Protein AF-A0A5R9QMV9-F1 (afdb_monomer_lite)

Radius of gyration: 15.87 Å; chains: 1; bounding box: 34×22×51 Å

Structure (mmCIF, N/CA/C/O backbone):
data_AF-A0A5R9QMV9-F1
#
_entry.id   AF-A0A5R9QMV9-F1
#
loop_
_atom_site.group_PDB
_atom_site.id
_atom_site.type_symbol
_atom_site.label_atom_id
_atom_site.label_alt_id
_atom_site.label_comp_id
_atom_site.label_asym_id
_atom_site.label_entity_id
_atom_site.label_seq_id
_atom_site.pdbx_PDB_ins_code
_atom_site.Cartn_x
_atom_site.Cartn_y
_atom_site.Cartn_z
_atom_site.occupancy
_atom_site.B_iso_or_equiv
_atom_site.auth_seq_id
_atom_site.auth_comp_id
_atom_site.auth_asym_id
_atom_site.auth_atom_id
_atom_site.pdbx_PDB_model_num
ATOM 1 N N . MET A 1 1 ? 10.752 -5.045 -4.304 1.00 76.56 1 MET A N 1
ATOM 2 C CA . MET A 1 1 ? 10.420 -4.957 -2.866 1.00 76.56 1 MET A CA 1
ATOM 3 C C . MET A 1 1 ? 8.945 -4.638 -2.756 1.00 76.56 1 MET A C 1
ATOM 5 O O . MET A 1 1 ? 8.437 -3.925 -3.617 1.00 76.56 1 MET A O 1
ATOM 9 N N . GLN A 1 2 ? 8.258 -5.228 -1.784 1.00 90.38 2 GLN A N 1
ATOM 10 C CA . GLN A 1 2 ? 6.812 -5.094 -1.633 1.00 90.38 2 GLN A CA 1
ATOM 11 C C . GLN A 1 2 ? 6.471 -3.660 -1.206 1.00 90.38 2 GLN A C 1
ATOM 13 O O . GLN A 1 2 ? 6.987 -3.203 -0.190 1.00 90.38 2 GLN A O 1
ATOM 18 N N . LYS A 1 3 ? 5.637 -2.947 -1.975 1.00 95.81 3 LYS A N 1
ATOM 19 C CA . LYS A 1 3 ? 5.181 -1.599 -1.598 1.00 95.81 3 LYS A CA 1
ATOM 20 C C . LYS A 1 3 ? 3.851 -1.683 -0.868 1.00 95.81 3 LYS A C 1
ATOM 22 O O . LYS A 1 3 ? 2.962 -2.422 -1.297 1.00 95.81 3 LYS A O 1
ATOM 27 N N . TYR A 1 4 ? 3.716 -0.894 0.186 1.00 97.50 4 TYR A N 1
ATOM 28 C CA . TYR A 1 4 ? 2.511 -0.799 0.998 1.00 97.50 4 TYR A CA 1
ATOM 29 C C . TYR A 1 4 ? 1.994 0.637 0.986 1.00 97.50 4 TYR A C 1
ATOM 31 O O . TYR A 1 4 ? 2.780 1.584 0.907 1.00 97.50 4 TYR A O 1
ATOM 39 N N . ARG A 1 5 ? 0.674 0.782 1.064 1.00 98.06 5 ARG A N 1
ATOM 40 C CA . ARG A 1 5 ? -0.033 2.052 1.199 1.00 98.06 5 ARG A CA 1
ATOM 41 C C . ARG A 1 5 ? -1.069 1.924 2.305 1.00 98.06 5 ARG A C 1
ATOM 43 O O . ARG A 1 5 ? -1.892 1.016 2.269 1.00 98.06 5 ARG A O 1
ATOM 50 N N . LEU A 1 6 ? -1.057 2.850 3.251 1.00 98.25 6 LEU A N 1
ATOM 51 C CA . LEU A 1 6 ? -2.079 2.969 4.284 1.00 98.25 6 LEU A CA 1
ATOM 52 C C . LEU A 1 6 ? -2.941 4.191 3.981 1.00 98.25 6 LEU A C 1
ATOM 54 O O . LEU A 1 6 ? -2.461 5.319 4.071 1.00 98.25 6 LEU A O 1
ATOM 58 N N . ILE A 1 7 ? -4.201 3.980 3.611 1.00 98.44 7 ILE A N 1
ATOM 59 C CA . ILE A 1 7 ? -5.186 5.054 3.465 1.00 98.44 7 ILE A CA 1
ATOM 60 C C . ILE A 1 7 ? -5.688 5.438 4.855 1.00 98.44 7 ILE A C 1
ATOM 62 O O . ILE A 1 7 ? -6.074 4.570 5.637 1.00 98.44 7 ILE A O 1
ATOM 66 N N . VAL A 1 8 ? -5.719 6.738 5.150 1.00 98.44 8 VAL A N 1
ATOM 67 C CA . VAL A 1 8 ? -6.089 7.259 6.471 1.00 98.44 8 VAL A CA 1
ATOM 68 C C . VAL A 1 8 ? -7.317 8.155 6.366 1.00 98.44 8 VAL A C 1
ATOM 70 O O . VAL A 1 8 ? -7.345 9.129 5.606 1.00 98.44 8 VAL A O 1
ATOM 73 N N . ARG A 1 9 ? -8.339 7.846 7.165 1.00 98.50 9 ARG A N 1
ATOM 74 C CA . ARG A 1 9 ? -9.596 8.590 7.268 1.00 98.50 9 ARG A CA 1
ATOM 75 C C . ARG A 1 9 ? -9.887 8.972 8.714 1.00 98.50 9 ARG A C 1
ATOM 77 O O . ARG A 1 9 ? -9.551 8.239 9.639 1.00 98.50 9 ARG A O 1
ATOM 84 N N . ARG A 1 10 ? -10.587 10.086 8.921 1.00 97.69 10 ARG A N 1
ATOM 85 C CA . ARG A 1 10 ? -11.113 10.476 10.236 1.00 97.69 10 ARG A CA 1
ATOM 86 C C . ARG A 1 10 ? -12.496 11.085 10.075 1.00 97.69 10 ARG A C 1
ATOM 88 O O . ARG A 1 10 ? -12.692 11.933 9.213 1.00 97.69 10 ARG A O 1
ATOM 95 N N . HIS A 1 11 ? -13.459 10.618 10.870 1.00 96.19 11 HIS A N 1
ATOM 96 C CA . HIS A 1 11 ? -14.860 11.060 10.794 1.00 96.19 11 HIS A CA 1
ATOM 97 C C . HIS A 1 11 ? -15.438 11.007 9.360 1.00 96.19 11 HIS A C 1
ATOM 99 O O . HIS A 1 11 ? -16.144 11.908 8.924 1.00 96.19 11 HIS A O 1
ATOM 105 N N . GLY A 1 12 ? -15.089 9.963 8.598 1.00 92.56 12 GLY A N 1
ATOM 106 C CA . GLY A 1 12 ? -15.516 9.776 7.204 1.00 92.56 12 GLY A CA 1
ATOM 107 C C . GLY A 1 12 ? -14.704 10.550 6.154 1.00 92.56 12 GLY A C 1
ATOM 108 O O . GLY A 1 12 ? -14.751 10.199 4.975 1.00 92.56 12 GLY A O 1
ATOM 109 N N . GLN A 1 13 ? -13.896 11.535 6.553 1.00 97.88 13 GLN A N 1
ATOM 110 C CA . GLN A 1 13 ? -13.078 12.328 5.636 1.00 97.88 13 GLN A CA 1
ATOM 111 C C . GLN A 1 13 ? -11.743 11.638 5.330 1.00 97.88 13 GLN A C 1
ATOM 113 O O . GLN A 1 13 ? -11.057 11.169 6.238 1.00 97.88 13 GLN A O 1
ATOM 118 N N . LEU A 1 14 ? -11.359 11.600 4.049 1.00 98.12 14 LEU A N 1
ATOM 119 C CA . LEU A 1 14 ? -10.021 11.183 3.625 1.00 98.12 14 LEU A CA 1
ATOM 120 C C . LEU A 1 14 ? -8.999 12.249 4.028 1.00 98.12 14 LEU A C 1
ATOM 122 O O . LEU A 1 14 ? -9.111 13.395 3.600 1.00 98.12 14 LEU A O 1
ATOM 126 N N . LEU A 1 15 ? -8.006 11.854 4.825 1.00 98.12 15 LEU A N 1
ATOM 127 C CA . LEU A 1 15 ? -6.901 12.731 5.217 1.00 98.12 15 LEU A CA 1
ATOM 128 C C . LEU A 1 15 ? -5.704 12.586 4.280 1.00 98.12 15 LEU A C 1
ATOM 130 O O . LEU A 1 15 ? -5.003 13.557 4.019 1.00 98.12 15 LEU A O 1
ATOM 134 N N . GLY A 1 16 ? -5.483 11.381 3.760 1.00 98.19 16 GLY A N 1
ATOM 135 C CA . GLY A 1 16 ? -4.393 11.102 2.841 1.00 98.19 16 GLY A CA 1
ATOM 136 C C . GLY A 1 16 ? -3.978 9.642 2.891 1.00 98.19 16 GLY A C 1
ATOM 137 O O . GLY A 1 16 ? -4.784 8.760 3.202 1.00 98.19 16 GLY A O 1
ATOM 138 N N . HIS A 1 17 ? -2.713 9.403 2.570 1.00 97.88 17 HIS A N 1
ATOM 139 C CA . HIS A 1 17 ? -2.112 8.083 2.628 1.00 97.88 17 HIS A CA 1
ATOM 140 C C . HIS A 1 17 ? -0.641 8.154 3.033 1.00 97.88 17 HIS A C 1
ATOM 142 O O . HIS A 1 17 ? 0.028 9.159 2.797 1.00 97.88 17 HIS A O 1
ATOM 148 N N . PHE A 1 18 ? -0.156 7.071 3.630 1.00 97.50 18 PHE A N 1
ATOM 149 C CA . PHE A 1 18 ? 1.259 6.831 3.878 1.00 97.50 18 PHE A CA 1
ATOM 150 C C . PHE A 1 18 ? 1.735 5.686 2.986 1.00 97.50 18 PHE A C 1
ATOM 152 O O . PHE A 1 18 ? 1.150 4.603 3.024 1.00 97.50 18 PHE A O 1
ATOM 159 N N . ASP A 1 19 ? 2.798 5.922 2.221 1.00 96.88 19 ASP A N 1
ATOM 160 C CA . ASP A 1 19 ? 3.417 4.918 1.359 1.00 96.88 19 ASP A CA 1
ATOM 161 C C . ASP A 1 19 ? 4.782 4.513 1.898 1.00 96.88 19 ASP A C 1
ATOM 163 O O . ASP A 1 19 ? 5.574 5.356 2.320 1.00 96.88 19 ASP A O 1
ATOM 167 N N . SER A 1 20 ? 5.085 3.219 1.816 1.00 96.69 20 SER A N 1
ATOM 168 C CA . SER A 1 20 ? 6.425 2.717 2.088 1.00 96.69 20 SER A CA 1
ATOM 169 C C . SER A 1 20 ? 6.827 1.646 1.084 1.00 96.69 20 SER A C 1
ATOM 171 O O . SER A 1 20 ? 6.091 0.694 0.818 1.00 96.69 20 SER A O 1
ATOM 173 N N . ASP A 1 21 ? 8.025 1.809 0.534 1.00 95.06 21 ASP A N 1
ATOM 174 C CA . ASP A 1 21 ? 8.725 0.844 -0.314 1.00 95.06 21 ASP A CA 1
ATOM 175 C C . ASP A 1 21 ? 10.096 0.448 0.258 1.00 95.06 21 ASP A C 1
ATOM 177 O O . ASP A 1 21 ? 10.918 -0.163 -0.426 1.00 95.06 21 ASP A O 1
ATOM 181 N N . GLN A 1 22 ? 10.322 0.789 1.528 1.00 96.00 22 GLN A N 1
ATOM 182 C CA . GLN A 1 22 ? 11.538 0.479 2.267 1.00 96.00 22 GLN A CA 1
ATOM 183 C C . GLN A 1 22 ? 11.642 -1.029 2.561 1.00 96.00 22 GLN A C 1
ATOM 185 O O . GLN A 1 22 ? 10.630 -1.735 2.537 1.00 96.00 22 GLN A O 1
ATOM 190 N N . PRO A 1 23 ? 12.838 -1.553 2.897 1.00 95.56 23 PRO A N 1
ATOM 191 C CA . PRO A 1 23 ? 12.989 -2.959 3.283 1.00 95.56 23 PRO A CA 1
ATOM 192 C C . PRO A 1 23 ? 12.067 -3.407 4.422 1.00 95.56 23 PRO A C 1
ATOM 194 O O . PRO A 1 23 ? 11.644 -4.556 4.437 1.00 95.56 23 PRO A O 1
ATOM 197 N N . TRP A 1 24 ? 11.729 -2.486 5.323 1.00 95.75 24 TRP A N 1
ATOM 198 C CA . TRP A 1 24 ? 10.850 -2.673 6.481 1.00 95.75 24 TRP A CA 1
ATOM 199 C C . TRP A 1 24 ? 9.459 -2.039 6.276 1.00 95.75 24 TRP A C 1
ATOM 201 O O . TRP A 1 24 ? 8.845 -1.513 7.207 1.00 95.75 24 TRP A O 1
ATOM 211 N N . ALA A 1 25 ? 8.972 -1.982 5.031 1.00 96.19 25 ALA A N 1
ATOM 212 C CA . ALA A 1 25 ? 7.715 -1.305 4.706 1.00 96.19 25 ALA A CA 1
ATOM 213 C C . ALA A 1 25 ? 6.502 -1.897 5.438 1.00 96.19 25 ALA A C 1
ATOM 215 O O . ALA A 1 25 ? 5.608 -1.149 5.837 1.00 96.19 25 ALA A O 1
ATOM 216 N N . LYS A 1 26 ? 6.485 -3.220 5.646 1.00 95.75 26 LYS A N 1
ATOM 217 C CA . LYS A 1 26 ? 5.401 -3.904 6.360 1.00 95.75 26 LYS A CA 1
ATOM 218 C C . LYS A 1 26 ? 5.354 -3.454 7.821 1.00 95.75 26 LYS A C 1
ATOM 220 O O . LYS A 1 26 ? 4.304 -3.049 8.308 1.00 95.75 26 LYS A O 1
ATOM 225 N N . GLU A 1 27 ? 6.506 -3.438 8.484 1.00 96.50 27 GLU A N 1
ATOM 226 C CA . GLU A 1 27 ? 6.672 -3.022 9.876 1.00 96.50 27 GLU A CA 1
ATOM 227 C C . GLU A 1 27 ? 6.369 -1.530 10.056 1.00 96.50 27 GLU A C 1
ATOM 229 O O . GLU A 1 27 ? 5.691 -1.145 11.009 1.00 96.50 27 GLU A O 1
ATOM 234 N N . ALA A 1 28 ? 6.820 -0.683 9.124 1.00 96.94 28 ALA A N 1
ATOM 235 C CA . ALA A 1 28 ? 6.527 0.748 9.145 1.00 96.94 28 ALA A CA 1
ATOM 236 C C . ALA A 1 28 ? 5.019 1.019 9.055 1.00 96.94 28 ALA A C 1
ATOM 238 O O . ALA A 1 28 ? 4.479 1.789 9.851 1.00 96.94 28 ALA A O 1
ATOM 239 N N . VAL A 1 29 ? 4.333 0.364 8.114 1.00 97.50 29 VAL A N 1
ATOM 240 C CA . VAL A 1 29 ? 2.882 0.504 7.958 1.00 97.50 29 VAL A CA 1
ATOM 241 C C . VAL A 1 29 ? 2.135 -0.071 9.158 1.00 97.50 29 VAL A C 1
ATOM 243 O O . VAL A 1 29 ? 1.216 0.582 9.644 1.00 97.50 29 VAL A O 1
ATOM 246 N N . GLY A 1 30 ? 2.555 -1.224 9.685 1.00 97.31 30 GLY A N 1
ATOM 247 C CA . GLY A 1 30 ? 1.972 -1.819 10.890 1.00 97.31 30 GLY A CA 1
ATOM 248 C C . GLY A 1 30 ? 2.083 -0.920 12.118 1.00 97.31 30 GLY A C 1
ATOM 249 O O . GLY A 1 30 ? 1.094 -0.714 12.818 1.00 97.31 30 GLY A O 1
ATOM 250 N N . SER A 1 31 ? 3.249 -0.311 12.339 1.00 97.38 31 SER A N 1
ATOM 251 C CA . SER A 1 31 ? 3.469 0.626 13.447 1.00 97.38 31 SER A CA 1
ATOM 252 C C . SER A 1 31 ? 2.541 1.846 13.366 1.00 97.38 31 SER A C 1
ATOM 254 O O . SER A 1 31 ? 1.867 2.194 14.338 1.00 97.38 31 SER A O 1
ATOM 256 N N . ILE A 1 32 ? 2.430 2.456 12.180 1.00 97.75 32 ILE A N 1
ATOM 257 C CA . ILE A 1 32 ? 1.554 3.617 11.960 1.00 97.75 32 ILE A CA 1
ATOM 258 C C . ILE A 1 32 ? 0.079 3.222 12.074 1.00 97.75 32 ILE A C 1
ATOM 260 O O . ILE A 1 32 ? -0.702 3.946 12.692 1.00 97.75 32 ILE A O 1
ATOM 264 N N . ALA A 1 33 ? -0.307 2.076 11.507 1.00 97.88 33 ALA A N 1
ATOM 265 C CA . ALA A 1 33 ? -1.676 1.581 11.569 1.00 97.88 33 ALA A CA 1
ATOM 266 C C . ALA A 1 33 ? -2.112 1.289 13.009 1.00 97.88 33 ALA A C 1
ATOM 268 O O . ALA A 1 33 ? -3.217 1.663 13.388 1.00 97.88 33 ALA A O 1
ATOM 269 N N . CYS A 1 34 ? -1.236 0.693 13.822 1.00 97.31 34 CYS A N 1
ATOM 270 C CA . CYS A 1 34 ? -1.494 0.454 15.239 1.00 97.31 34 CYS A CA 1
ATOM 271 C C . CYS A 1 34 ? -1.772 1.774 15.977 1.00 97.31 34 CYS A C 1
ATOM 273 O O . CYS A 1 34 ? -2.855 1.964 16.526 1.00 97.31 34 CYS A O 1
ATOM 275 N N . CYS A 1 35 ? -0.851 2.740 15.881 1.00 97.50 35 CYS A N 1
ATOM 276 C CA . CYS A 1 35 ? -0.981 4.029 16.563 1.00 97.50 35 CYS A CA 1
ATOM 277 C C . CYS A 1 35 ? -2.226 4.819 16.122 1.00 97.50 35 CYS A C 1
ATOM 279 O O . CYS A 1 35 ? -2.958 5.358 16.952 1.00 97.50 35 CYS A O 1
ATOM 281 N N . LEU A 1 36 ? -2.505 4.888 14.817 1.00 97.56 36 LEU A N 1
ATOM 282 C CA . LEU A 1 36 ? -3.680 5.604 14.314 1.00 97.56 36 LEU A CA 1
ATOM 283 C C . LEU A 1 36 ? -4.988 4.859 14.615 1.00 97.56 36 LEU A C 1
ATOM 285 O O . LEU A 1 36 ? -6.004 5.499 14.886 1.00 97.56 36 LEU A O 1
ATOM 289 N N . GLY A 1 37 ? -4.969 3.526 14.600 1.00 96.56 37 GLY A N 1
ATOM 290 C CA . GLY A 1 37 ? -6.111 2.692 14.961 1.00 96.56 37 GLY A CA 1
ATOM 291 C C . GLY A 1 37 ? -6.531 2.896 16.416 1.00 96.56 37 GLY A C 1
ATOM 292 O O . GLY A 1 37 ? -7.711 3.121 16.680 1.00 96.56 37 GLY A O 1
ATOM 293 N N . GLU A 1 38 ? -5.572 2.932 17.348 1.00 97.25 38 GLU A N 1
ATOM 294 C CA . GLU A 1 38 ? -5.819 3.244 18.767 1.00 97.25 38 GLU A CA 1
ATOM 295 C C . GLU A 1 38 ? -6.443 4.634 18.968 1.00 97.25 38 GLU A C 1
ATOM 297 O O . GLU A 1 38 ? -7.270 4.835 19.857 1.00 97.25 38 GLU A O 1
ATOM 302 N N . LEU A 1 39 ? -6.101 5.592 18.104 1.00 97.50 39 LEU A N 1
ATOM 303 C CA . LEU A 1 39 ? -6.678 6.939 18.101 1.00 97.50 39 LEU A CA 1
ATOM 304 C C . LEU A 1 39 ? -8.040 7.028 17.381 1.00 97.50 39 LEU A C 1
ATOM 306 O O . LEU A 1 39 ? -8.593 8.125 17.249 1.00 97.50 39 LEU A O 1
ATOM 310 N N . GLY A 1 40 ? -8.587 5.906 16.904 1.00 96.88 40 GLY A N 1
ATOM 311 C CA . GLY A 1 40 ? -9.905 5.828 16.272 1.00 96.88 40 GLY A CA 1
ATOM 312 C C . GLY A 1 40 ? -9.951 6.314 14.821 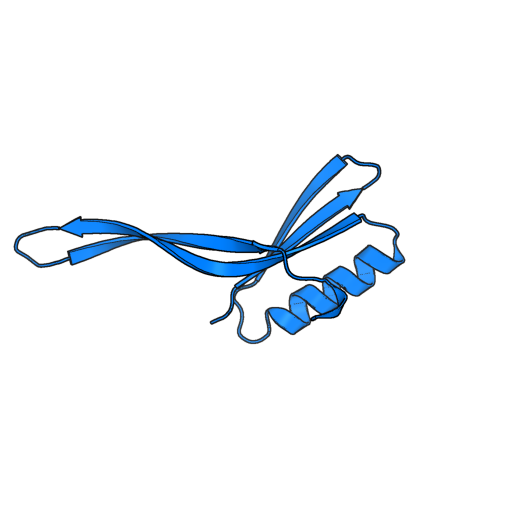1.00 96.88 40 GLY A C 1
ATOM 313 O O . GLY A 1 40 ? -11.012 6.727 14.344 1.00 96.88 40 GLY A O 1
ATOM 314 N N . TYR A 1 41 ? -8.823 6.309 14.108 1.00 98.06 41 TYR A N 1
ATOM 315 C CA . TYR A 1 41 ? -8.811 6.596 12.673 1.00 98.06 41 TYR A CA 1
ATOM 316 C C . TYR A 1 41 ? -9.341 5.398 11.877 1.00 98.06 41 TYR A C 1
ATOM 318 O O . TYR A 1 41 ? -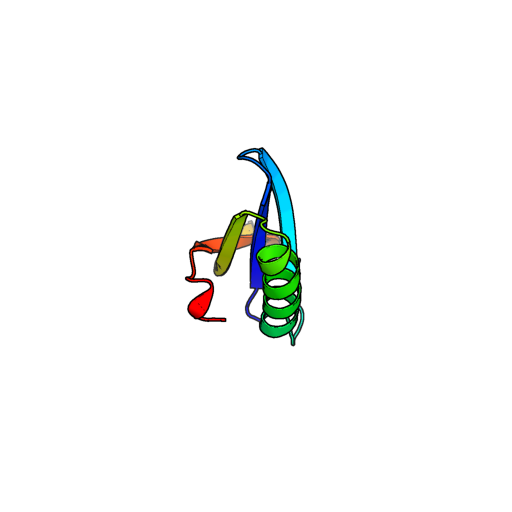9.116 4.242 12.223 1.00 98.06 41 TYR A O 1
ATOM 326 N N . GLY A 1 42 ? -10.024 5.685 10.769 1.00 97.94 42 GLY A N 1
ATOM 327 C CA . GLY A 1 42 ? -10.376 4.674 9.778 1.00 97.94 42 GLY A CA 1
ATOM 328 C C . GLY A 1 42 ? -9.172 4.392 8.888 1.00 97.94 42 GLY A C 1
ATOM 329 O O . GLY A 1 42 ? -8.594 5.325 8.330 1.00 97.94 42 GLY A O 1
ATOM 330 N N . LEU A 1 43 ? -8.806 3.122 8.752 1.00 98.19 43 LEU A N 1
ATOM 331 C CA . LEU A 1 43 ? -7.611 2.696 8.034 1.00 98.19 43 LEU A CA 1
ATOM 332 C C . LEU A 1 43 ? -7.966 1.653 6.975 1.00 98.19 43 LEU A C 1
ATOM 334 O O . LEU A 1 43 ? -8.789 0.774 7.216 1.00 98.19 43 LEU A O 1
ATOM 338 N N . GLU A 1 44 ? -7.328 1.743 5.814 1.00 98.19 44 GLU A N 1
ATOM 339 C CA . GLU A 1 44 ? -7.402 0.727 4.763 1.00 98.19 44 GLU A CA 1
ATOM 340 C C . GLU A 1 44 ? -5.991 0.457 4.247 1.00 98.19 44 GLU A C 1
ATOM 342 O O . GLU A 1 44 ? -5.260 1.379 3.875 1.00 98.19 44 GLU A O 1
ATOM 347 N N . LEU A 1 45 ? -5.599 -0.814 4.256 1.00 98.12 45 LEU A N 1
ATOM 348 C CA . LEU A 1 45 ? -4.294 -1.250 3.794 1.00 98.12 45 LEU A CA 1
ATOM 349 C C . LEU A 1 45 ? -4.375 -1.691 2.338 1.00 98.12 45 LEU A C 1
ATOM 351 O O . LEU A 1 45 ? -5.223 -2.498 1.959 1.00 98.12 45 LEU A O 1
ATOM 355 N N . LEU A 1 46 ? -3.434 -1.209 1.537 1.00 97.94 46 LEU A N 1
ATOM 356 C CA . LEU A 1 46 ? -3.231 -1.661 0.178 1.00 97.94 46 LEU A CA 1
ATOM 357 C C . LEU A 1 46 ? -1.792 -2.132 -0.025 1.00 97.94 46 LEU A C 1
ATOM 359 O O . LEU A 1 46 ? -0.839 -1.562 0.511 1.00 97.94 46 LEU A O 1
ATOM 363 N N . VAL A 1 47 ? -1.633 -3.144 -0.865 1.00 97.12 47 VAL A N 1
ATOM 364 C CA . VAL A 1 47 ? -0.346 -3.754 -1.194 1.00 97.12 47 VAL A CA 1
ATOM 365 C C . VAL A 1 47 ? -0.177 -3.763 -2.706 1.00 97.12 47 VAL A C 1
ATOM 367 O O . VAL A 1 47 ? -1.105 -4.108 -3.437 1.00 97.12 47 VAL A O 1
ATOM 370 N N . ALA A 1 48 ? 0.986 -3.324 -3.186 1.00 96.19 48 ALA A N 1
ATOM 371 C CA . ALA A 1 48 ? 1.263 -3.271 -4.615 1.00 96.19 48 ALA A CA 1
ATOM 372 C C . ALA A 1 48 ? 1.544 -4.673 -5.164 1.00 96.19 48 ALA A C 1
ATOM 374 O O . ALA A 1 48 ? 2.592 -5.245 -4.881 1.00 96.19 48 ALA A O 1
ATOM 375 N N . ASP A 1 49 ? 0.643 -5.239 -5.952 1.00 93.81 49 ASP A N 1
ATOM 376 C CA . ASP A 1 49 ? 0.829 -6.58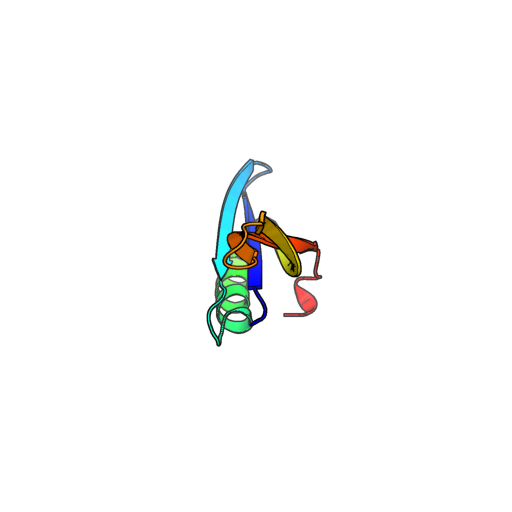4 -6.512 1.00 93.81 49 ASP A CA 1
ATOM 377 C C . ASP A 1 49 ? 1.454 -6.565 -7.914 1.00 93.81 49 ASP A C 1
ATOM 379 O O . ASP A 1 49 ? 1.934 -7.578 -8.419 1.00 93.81 49 ASP A O 1
ATOM 383 N N . SER A 1 50 ? 1.440 -5.397 -8.548 1.00 93.25 50 SER A N 1
ATOM 384 C CA . SER A 1 50 ? 1.891 -5.182 -9.911 1.00 93.25 50 SER A CA 1
ATOM 385 C C . SER A 1 50 ? 2.252 -3.712 -10.118 1.00 93.25 50 SER A C 1
ATOM 387 O O . SER A 1 50 ? 2.205 -2.891 -9.198 1.00 93.25 50 SER A O 1
ATOM 389 N N . GLU A 1 51 ? 2.658 -3.366 -11.332 1.00 94.88 51 GLU A N 1
ATOM 390 C CA . GLU A 1 51 ? 2.977 -1.995 -11.705 1.00 94.88 51 GLU A CA 1
ATOM 391 C C . GLU A 1 51 ? 2.556 -1.713 -13.145 1.00 94.88 51 GLU A C 1
ATOM 393 O O . GLU A 1 51 ? 2.549 -2.597 -14.006 1.00 94.88 51 GLU A O 1
ATOM 398 N N . ARG A 1 52 ? 2.239 -0.450 -13.410 1.00 95.88 52 ARG A N 1
ATOM 399 C CA . ARG A 1 52 ? 2.053 0.096 -14.748 1.00 95.88 52 ARG A CA 1
ATOM 400 C C . ARG A 1 52 ? 3.300 0.884 -15.117 1.00 95.88 52 ARG A C 1
ATOM 402 O O . ARG A 1 52 ? 3.688 1.798 -14.397 1.00 95.88 52 ARG A O 1
ATOM 409 N N . ARG A 1 53 ? 3.919 0.555 -16.251 1.00 96.62 53 ARG A N 1
ATOM 410 C CA . ARG A 1 53 ? 5.114 1.249 -16.747 1.00 96.62 53 ARG A CA 1
ATOM 411 C C . ARG A 1 53 ? 4.813 2.003 -18.032 1.00 96.62 53 ARG A C 1
ATOM 413 O O . ARG A 1 53 ? 4.210 1.447 -18.947 1.00 96.62 53 ARG A O 1
ATOM 420 N N . LEU A 1 54 ? 5.277 3.244 -18.107 1.00 97.25 54 LEU A N 1
ATOM 421 C CA . LEU A 1 54 ? 5.356 3.988 -19.358 1.00 97.25 54 LEU A CA 1
ATOM 422 C C . LEU A 1 54 ? 6.710 3.691 -19.997 1.00 97.25 54 LEU A C 1
ATOM 424 O O . LEU A 1 54 ? 7.749 3.899 -19.365 1.00 97.25 54 LEU A O 1
ATOM 428 N N . LEU A 1 55 ? 6.691 3.197 -21.231 1.00 97.75 55 LEU A N 1
ATOM 429 C CA . LEU A 1 55 ? 7.885 2.780 -21.958 1.00 97.75 55 LEU A CA 1
ATOM 430 C C . LEU A 1 55 ? 8.082 3.640 -23.205 1.00 97.75 55 LEU A C 1
ATOM 432 O O . LEU A 1 55 ? 7.130 3.934 -23.923 1.00 97.75 55 LEU A O 1
ATOM 436 N N . GLU A 1 56 ? 9.332 3.983 -23.477 1.00 97.75 56 GLU A N 1
ATOM 437 C CA . GLU A 1 56 ? 9.783 4.519 -24.756 1.00 97.75 56 GLU A CA 1
ATOM 438 C C . GLU A 1 56 ? 10.447 3.396 -25.550 1.00 97.75 56 GLU A C 1
ATOM 440 O O . GLU A 1 56 ? 11.296 2.676 -25.020 1.00 97.75 56 GLU A O 1
ATOM 445 N N . SER A 1 57 ? 10.071 3.250 -26.819 1.00 97.75 57 SER A N 1
ATOM 446 C CA . SER A 1 57 ? 10.703 2.317 -27.750 1.00 97.75 57 SER A CA 1
ATOM 447 C C . 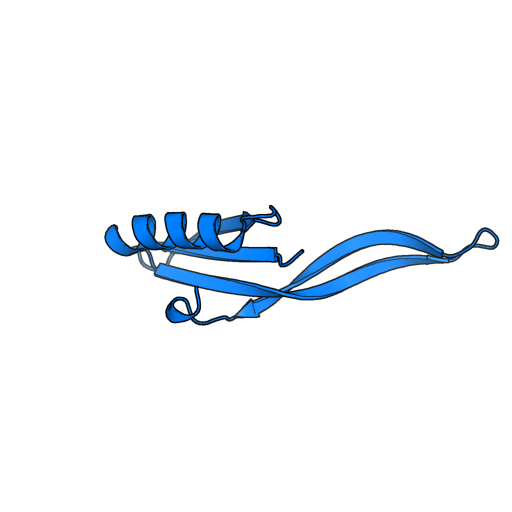SER A 1 57 ? 11.449 3.104 -28.819 1.00 97.75 57 SER A C 1
ATOM 449 O O . SER A 1 57 ? 10.846 3.900 -29.537 1.00 97.75 57 SER A O 1
ATOM 451 N N . SER A 1 58 ? 12.751 2.861 -28.944 1.00 96.75 58 SER A N 1
ATOM 452 C CA . SER A 1 58 ? 13.628 3.523 -29.912 1.00 96.75 58 SER A CA 1
ATOM 453 C C . SER A 1 58 ? 14.578 2.512 -30.571 1.00 96.75 58 SER A C 1
ATOM 455 O O . SER A 1 58 ? 14.706 1.388 -30.079 1.00 96.75 58 SER A O 1
ATOM 457 N N . PRO A 1 59 ? 15.303 2.887 -31.642 1.00 97.94 59 PRO A N 1
ATOM 458 C CA . PRO A 1 59 ? 16.355 2.038 -32.209 1.00 97.94 59 PRO A CA 1
ATOM 459 C C . PRO A 1 59 ? 17.459 1.656 -31.208 1.00 97.94 59 PRO A C 1
ATOM 461 O O . PRO A 1 59 ? 18.105 0.627 -31.376 1.00 97.94 59 PRO A O 1
ATOM 464 N N . SER A 1 60 ? 17.652 2.449 -30.149 1.00 95.69 60 SER A N 1
ATOM 465 C CA . SER A 1 60 ? 18.606 2.172 -29.066 1.00 95.69 60 SER A CA 1
ATOM 466 C C . SER A 1 60 ? 18.071 1.184 -28.019 1.00 95.69 60 SER A C 1
ATOM 468 O O . SER A 1 60 ? 18.775 0.865 -27.063 1.00 95.69 60 SER A O 1
ATOM 470 N N . GLY A 1 61 ? 16.829 0.714 -28.174 1.00 96.94 61 GLY A N 1
ATOM 471 C CA . GLY A 1 61 ? 16.155 -0.208 -27.266 1.00 96.94 61 GLY A CA 1
ATOM 472 C C . GLY A 1 61 ? 14.958 0.410 -26.541 1.00 96.94 61 GLY A C 1
ATOM 473 O O . GLY A 1 61 ? 14.453 1.478 -26.904 1.00 96.94 61 GLY A O 1
ATOM 474 N N . ILE A 1 62 ? 14.495 -0.303 -25.511 1.00 97.12 62 ILE A N 1
ATOM 475 C CA . ILE A 1 62 ? 13.355 0.084 -24.674 1.00 97.12 62 ILE A CA 1
ATOM 476 C C . ILE A 1 62 ? 13.860 0.774 -23.407 1.00 97.12 62 ILE A C 1
ATOM 478 O O . ILE A 1 62 ? 14.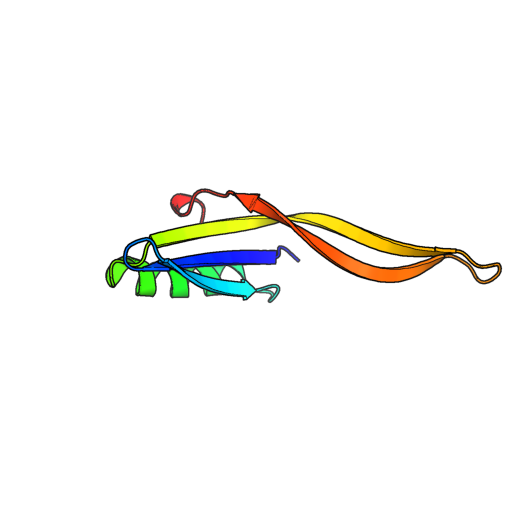725 0.246 -22.707 1.00 97.12 62 ILE A O 1
ATOM 482 N N . LYS A 1 63 ? 13.268 1.921 -23.074 1.00 97.12 63 LYS A N 1
ATOM 483 C CA . LYS A 1 63 ? 13.540 2.671 -21.846 1.00 97.12 63 LYS A CA 1
ATOM 484 C C . LYS A 1 63 ? 12.270 2.811 -21.012 1.00 97.12 63 LYS A C 1
ATOM 486 O O . LYS A 1 63 ? 11.202 3.106 -21.538 1.00 97.12 63 LYS A O 1
ATOM 491 N N . VAL A 1 64 ? 12.386 2.639 -19.696 1.00 96.69 64 VAL A N 1
ATOM 492 C CA . VAL A 1 64 ? 11.298 2.949 -18.756 1.00 96.69 64 VAL A CA 1
ATOM 493 C C . VAL A 1 64 ? 11.306 4.451 -18.481 1.00 96.69 64 VAL A C 1
ATOM 495 O O . VAL A 1 64 ? 12.302 4.981 -17.993 1.00 96.69 64 VAL A O 1
ATOM 498 N N . LEU A 1 65 ? 10.207 5.132 -18.801 1.00 96.69 65 LEU A N 1
ATOM 499 C CA . LEU A 1 65 ? 10.016 6.557 -18.522 1.00 96.69 65 LEU A CA 1
ATOM 500 C C . LEU A 1 65 ? 9.364 6.788 -17.158 1.00 96.69 65 LEU A C 1
ATOM 502 O O . LEU A 1 65 ? 9.733 7.717 -16.448 1.00 96.69 65 LEU A O 1
ATOM 506 N N . ALA A 1 66 ? 8.408 5.935 -16.789 1.00 95.81 66 ALA A N 1
ATOM 507 C CA . ALA A 1 66 ? 7.738 5.980 -15.495 1.00 95.81 66 ALA A CA 1
ATOM 508 C C . ALA A 1 66 ? 7.314 4.576 -15.051 1.00 95.81 66 ALA A C 1
ATOM 510 O O . ALA A 1 66 ? 7.093 3.691 -15.882 1.00 95.81 66 ALA A O 1
ATOM 511 N N . SER A 1 67 ? 7.176 4.387 -13.740 1.00 94.06 67 SER A N 1
ATOM 512 C CA . SER A 1 67 ? 6.604 3.192 -13.118 1.00 94.06 67 SER A CA 1
ATOM 513 C C . SER A 1 67 ? 5.674 3.626 -11.990 1.00 94.06 67 SER A C 1
ATOM 515 O O . SER A 1 67 ? 6.057 4.416 -11.126 1.00 94.06 67 SER A O 1
ATOM 517 N N . GLU A 1 6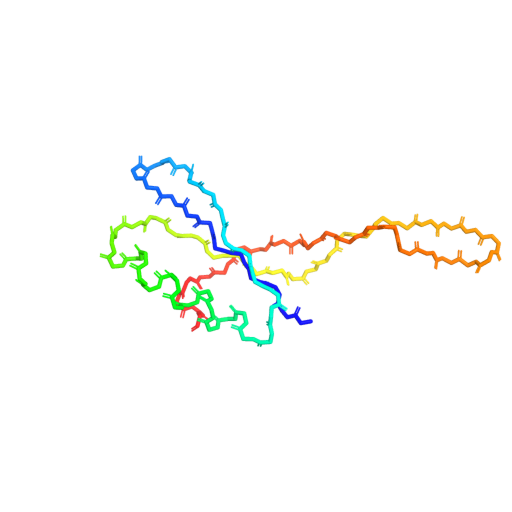8 ? 4.454 3.107 -12.012 1.00 94.12 68 GLU A N 1
ATOM 518 C CA . GLU A 1 68 ? 3.419 3.369 -11.023 1.00 94.12 68 GLU A CA 1
ATOM 519 C C . GLU A 1 68 ? 2.974 2.044 -10.393 1.00 94.12 68 GLU A C 1
ATOM 521 O O . GLU A 1 68 ? 2.546 1.142 -11.119 1.00 94.12 68 GLU A O 1
ATOM 526 N N . PRO A 1 69 ? 3.045 1.890 -9.060 1.00 94.50 69 PRO A N 1
ATOM 527 C CA . PRO A 1 69 ? 2.537 0.698 -8.395 1.00 94.50 69 PRO A CA 1
ATOM 528 C C . PRO A 1 69 ? 1.016 0.590 -8.536 1.00 94.50 69 PRO A C 1
ATOM 530 O O . PRO A 1 69 ? 0.284 1.570 -8.390 1.00 94.50 69 PRO A O 1
ATOM 533 N N . LEU A 1 70 ? 0.542 -0.628 -8.782 1.00 95.56 70 LEU A N 1
ATOM 534 C CA . LEU A 1 70 ? -0.873 -0.970 -8.786 1.00 95.56 70 LEU A CA 1
ATOM 535 C C . LEU A 1 70 ? -1.200 -1.669 -7.475 1.00 95.56 70 LEU A C 1
ATOM 537 O O . LEU A 1 70 ? -0.660 -2.726 -7.158 1.00 95.56 70 LEU A O 1
ATOM 541 N N . TYR A 1 71 ? -2.062 -1.028 -6.700 1.00 96.69 71 TYR A N 1
ATOM 542 C CA . TYR A 1 71 ? -2.397 -1.435 -5.348 1.00 96.69 71 TYR A CA 1
ATOM 543 C C . TYR A 1 71 ? -3.679 -2.262 -5.312 1.00 96.69 71 TYR A C 1
ATOM 545 O O . TYR A 1 71 ? -4.646 -1.951 -6.011 1.00 96.69 71 TYR A O 1
ATOM 553 N N . ARG A 1 72 ? -3.708 -3.267 -4.435 1.00 96.56 72 ARG A N 1
ATOM 554 C CA . ARG A 1 72 ? -4.918 -4.015 -4.082 1.00 96.56 72 ARG A CA 1
ATOM 555 C C . ARG A 1 72 ? -5.159 -3.992 -2.577 1.00 96.56 72 ARG A C 1
ATOM 557 O O . ARG A 1 72 ? -4.178 -3.994 -1.831 1.00 96.56 72 ARG A O 1
ATOM 564 N N . PRO A 1 73 ? -6.424 -4.002 -2.127 1.00 97.25 73 PRO A N 1
ATOM 565 C CA . PRO A 1 73 ? -6.736 -4.120 -0.711 1.00 97.25 73 PRO A CA 1
ATOM 566 C C . PRO A 1 73 ? -6.149 -5.385 -0.093 1.00 97.25 73 PRO A C 1
ATOM 568 O O . PRO A 1 73 ? -6.206 -6.464 -0.685 1.00 97.25 73 PRO A O 1
ATOM 571 N N . MET A 1 74 ? -5.609 -5.237 1.111 1.00 96.44 74 MET A N 1
ATOM 572 C CA . MET A 1 74 ? -5.182 -6.326 1.978 1.00 96.44 74 MET A CA 1
ATOM 573 C C . MET A 1 74 ? -5.826 -6.116 3.356 1.00 96.44 74 MET A C 1
ATOM 575 O O . MET A 1 74 ? -5.883 -4.977 3.819 1.00 96.44 74 MET A O 1
ATOM 579 N N . PRO A 1 75 ? -6.309 -7.173 4.028 1.00 95.44 75 PRO A N 1
ATOM 580 C CA . PRO A 1 75 ? -6.806 -7.048 5.394 1.00 95.44 75 PRO A CA 1
ATOM 581 C C . PRO A 1 75 ? -5.708 -6.529 6.333 1.00 95.44 75 PRO A C 1
ATOM 583 O O . PRO A 1 75 ? -4.561 -6.973 6.254 1.00 95.44 75 PRO A O 1
ATOM 586 N N . LEU A 1 76 ? -6.049 -5.605 7.233 1.00 93.25 76 LEU A N 1
ATOM 587 C CA . LEU A 1 76 ? -5.099 -5.052 8.210 1.00 93.25 76 LEU A CA 1
ATOM 588 C C . LEU A 1 76 ? -4.574 -6.130 9.168 1.00 93.25 76 LEU A C 1
ATOM 590 O O . LEU A 1 76 ? -3.440 -6.046 9.621 1.00 93.25 76 LEU A O 1
ATOM 594 N N . GLU A 1 77 ? -5.363 -7.173 9.418 1.00 90.44 77 GLU A N 1
ATOM 595 C CA . GLU A 1 77 ? -5.009 -8.319 10.260 1.00 90.44 77 GLU A CA 1
ATOM 596 C C . GLU A 1 77 ? -3.937 -9.215 9.616 1.00 90.44 77 GLU A C 1
ATOM 598 O O . GLU A 1 77 ? -3.402 -10.104 10.269 1.00 90.44 77 GLU A O 1
ATOM 603 N N . SER A 1 78 ? -3.642 -9.004 8.327 1.00 87.44 78 SER A N 1
ATOM 604 C CA . SER A 1 78 ? -2.591 -9.719 7.588 1.00 87.44 78 SER A CA 1
ATOM 605 C C . SER A 1 78 ? -1.212 -9.039 7.673 1.00 87.44 78 SER A C 1
ATOM 607 O O . SER A 1 78 ? -0.247 -9.528 7.064 1.00 87.44 78 SER A O 1
ATOM 609 N N . LEU A 1 79 ? -1.113 -7.907 8.387 1.00 83.94 79 LEU A N 1
ATOM 610 C CA . LEU A 1 79 ? 0.156 -7.222 8.667 1.00 83.94 79 LEU A CA 1
ATOM 611 C C . LEU A 1 79 ? 1.083 -8.024 9.581 1.00 83.94 79 LEU A C 1
ATOM 613 O O . LEU A 1 79 ? 0.623 -8.903 10.331 1.00 83.94 79 LEU A O 1
#

Sequence (79 aa):
MQKYRLIVRRHGQLLGHFDSDQPWAKEAVGSIACCLGELGYGLELLVADSERRLLESSPSGIKVLASEPLYRPMPLESL

Secondary structure (DSSP, 8-state):
---EEEEEEETTEEEEEEEE-STTHHHHHHHHHHHHHHTT-EEEEEEEEEEEEEEEEETTEEEEEEEEEEEEEE-GGG-

pLDDT: mean 96.06, std 3.25, range [76.56, 98.5]

Organism: NCBI:txid2571105

Foldseek 3Di:
DKKKKKFKADPNHTPGIDIDPDPCRLVVNLVVCVVVVVVVIDIWMKIFPDWDFDWDQDPVGIDTPDIGTDIDTDDSVVD